Protein AF-A0A967SP25-F1 (afdb_monomer_lite)

Secondary structure (DSSP, 8-state):
---------EEE-TTT--EEETT-SB-TTT--B--HHHHHHTTSSHHHHHHHHHHHHHHHHHHHHHHHHHHHHHHHHHHHHHHHHHHHHHHHHHHHHHHHT-

Sequence (102 aa):
MNGESSKGKRKVCRYCAKQIPVQAFVCHNCGWHQNRFWQHFRFEHFGLIIALAMMGLAYLQFREARKERIAATDALQLARQAEAAALNTAADIEKVYTEVAH

Structure (mmCIF, N/CA/C/O backbone):
data_AF-A0A967SP25-F1
#
_entry.id   AF-A0A967SP25-F1
#
loop_
_atom_site.group_PDB
_atom_site.id
_atom_site.type_symbol
_atom_site.label_atom_id
_atom_site.label_alt_id
_atom_site.label_comp_id
_atom_site.label_asym_id
_atom_site.label_entity_id
_atom_site.label_seq_id
_atom_site.pdbx_PDB_ins_code
_atom_site.Cartn_x
_atom_site.Cartn_y
_atom_site.Cartn_z
_atom_site.occupancy
_atom_site.B_iso_or_equiv
_atom_site.auth_seq_id
_atom_site.auth_comp_id
_atom_site.auth_asym_id
_atom_site.auth_atom_id
_atom_site.pdbx_PDB_model_num
ATOM 1 N N . MET A 1 1 ? -52.232 -9.602 33.989 1.00 37.66 1 MET A N 1
ATOM 2 C CA . MET A 1 1 ? -51.336 -10.774 34.076 1.00 37.66 1 MET A CA 1
ATOM 3 C C . MET A 1 1 ? -50.142 -10.385 34.924 1.00 37.66 1 MET A C 1
ATOM 5 O O . MET A 1 1 ? -49.392 -9.494 34.546 1.00 37.66 1 MET A O 1
ATOM 9 N N . ASN A 1 2 ? -50.076 -10.968 36.119 1.00 44.59 2 ASN A N 1
ATOM 10 C CA . ASN A 1 2 ? -49.085 -10.690 37.150 1.00 44.59 2 ASN A CA 1
ATOM 11 C C . ASN A 1 2 ? -47.745 -11.312 36.737 1.00 44.59 2 ASN A C 1
ATOM 13 O O . ASN A 1 2 ? -47.628 -12.531 36.699 1.00 44.59 2 ASN A O 1
ATOM 17 N N . GLY A 1 3 ? -46.766 -10.478 36.383 1.00 43.03 3 GLY A N 1
ATOM 18 C CA . GLY A 1 3 ? -45.391 -10.903 36.127 1.00 43.03 3 GLY A CA 1
ATOM 19 C C . GLY A 1 3 ? -44.589 -10.816 37.417 1.00 43.03 3 GLY A C 1
ATOM 20 O O . GLY A 1 3 ? -44.284 -9.720 37.888 1.00 43.03 3 GLY A O 1
ATOM 21 N N . GLU A 1 4 ? -44.319 -11.976 37.999 1.00 41.78 4 GLU A N 1
ATOM 22 C CA . GLU A 1 4 ? -43.673 -12.168 39.288 1.00 41.78 4 GLU A CA 1
ATOM 23 C C . GLU A 1 4 ? -42.355 -11.402 39.458 1.00 41.78 4 GLU A C 1
ATOM 25 O O . GLU A 1 4 ? -41.487 -11.313 38.587 1.00 41.78 4 GLU A O 1
ATOM 30 N N . SER A 1 5 ? -42.224 -10.872 40.671 1.00 47.62 5 SER A N 1
ATOM 31 C CA . SER A 1 5 ? -41.048 -10.239 41.244 1.00 47.62 5 SER A CA 1
ATOM 32 C C . SER A 1 5 ? -39.881 -11.228 41.324 1.00 47.62 5 SER A C 1
ATOM 34 O O . SER A 1 5 ? -39.608 -11.823 42.367 1.00 47.62 5 SER A O 1
ATOM 36 N N . SER A 1 6 ? -39.130 -11.385 40.235 1.00 51.06 6 SER A N 1
ATOM 37 C CA . SER A 1 6 ? -37.771 -11.906 40.338 1.00 51.06 6 SER A CA 1
ATOM 38 C C . SER A 1 6 ? -36.962 -10.888 41.147 1.00 51.06 6 SER A C 1
ATOM 40 O O . SER A 1 6 ? -36.718 -9.772 40.671 1.00 51.06 6 SER A O 1
ATOM 42 N N . LYS A 1 7 ? -36.534 -11.255 42.362 1.00 52.78 7 LYS A N 1
ATOM 43 C CA . LYS A 1 7 ? -35.549 -10.531 43.194 1.00 52.78 7 LYS A CA 1
ATOM 44 C C . LYS A 1 7 ? -34.152 -10.538 42.538 1.00 52.78 7 LYS A C 1
ATOM 46 O O . LYS A 1 7 ? -33.141 -10.814 43.173 1.00 52.78 7 LYS A O 1
ATOM 51 N N . GLY A 1 8 ? -34.092 -10.292 41.232 1.00 61.41 8 GLY A N 1
ATOM 52 C CA . GLY A 1 8 ? -32.871 -10.151 40.464 1.00 61.41 8 GLY A CA 1
ATOM 53 C C . GLY A 1 8 ? -32.292 -8.762 40.684 1.00 61.41 8 GLY A C 1
ATOM 54 O O . GLY A 1 8 ? -33.026 -7.772 40.741 1.00 61.41 8 GLY A O 1
ATOM 55 N N . LYS A 1 9 ? -30.964 -8.690 40.801 1.00 78.81 9 LYS A N 1
ATOM 56 C CA . LYS A 1 9 ? -30.217 -7.429 40.842 1.00 78.81 9 LYS A CA 1
ATOM 57 C C . LYS A 1 9 ? -30.755 -6.500 39.739 1.00 78.81 9 LYS A C 1
ATOM 59 O O . LYS A 1 9 ? -30.914 -6.924 38.589 1.00 78.81 9 LYS A O 1
ATOM 64 N N . ARG A 1 10 ? -31.080 -5.255 40.093 1.00 85.50 10 ARG A N 1
ATOM 65 C CA . ARG A 1 10 ? -31.535 -4.218 39.154 1.00 85.50 10 ARG A CA 1
ATOM 66 C C . ARG A 1 10 ? -30.373 -3.283 38.842 1.00 85.50 10 ARG A C 1
ATOM 68 O O . ARG A 1 10 ? -29.565 -2.992 39.719 1.00 85.50 10 ARG A O 1
ATOM 75 N N . LYS A 1 11 ? -30.282 -2.829 37.594 1.00 86.25 11 LYS A N 1
ATOM 76 C CA . LYS A 1 11 ? -29.325 -1.805 37.153 1.00 86.25 11 LYS A CA 1
ATOM 77 C C . LYS A 1 11 ? -30.083 -0.580 36.660 1.00 86.25 11 LYS A C 1
ATOM 79 O O . LYS A 1 11 ? -31.234 -0.682 36.242 1.00 86.25 11 LYS A O 1
ATOM 84 N N . VAL A 1 12 ? -29.435 0.574 36.700 1.00 88.00 12 VAL A N 1
ATOM 85 C CA . VAL A 1 12 ? -29.994 1.821 36.174 1.00 88.00 12 VAL A CA 1
ATOM 86 C C . VAL A 1 12 ? -29.774 1.873 34.660 1.00 88.00 12 VAL A C 1
ATOM 88 O O . VAL A 1 12 ? -28.683 1.576 34.170 1.00 88.00 12 VAL A O 1
ATOM 91 N N . CYS A 1 13 ? -30.818 2.217 33.907 1.00 86.50 13 CYS A N 1
ATOM 92 C CA . CYS A 1 13 ? -30.725 2.482 32.475 1.00 86.50 13 CYS A CA 1
ATOM 93 C C . CYS A 1 13 ? -29.863 3.725 32.215 1.00 86.50 13 CYS A C 1
ATOM 95 O O . CYS A 1 13 ? -30.119 4.779 32.791 1.00 86.50 13 CYS A O 1
ATOM 97 N N . ARG A 1 14 ? -28.899 3.636 31.292 1.00 82.44 14 ARG A N 1
ATOM 98 C CA . ARG A 1 14 ? -27.977 4.742 30.972 1.00 82.44 14 ARG A CA 1
ATOM 99 C C . ARG A 1 14 ? -28.635 5.954 30.307 1.00 82.44 14 ARG A C 1
ATOM 101 O O . ARG A 1 14 ? -28.093 7.042 30.404 1.00 82.44 14 ARG A O 1
ATOM 108 N N . TYR A 1 15 ? -29.767 5.767 29.624 1.00 85.31 15 TYR A N 1
ATOM 109 C CA . TYR A 1 15 ? -30.420 6.837 28.853 1.00 85.31 15 TYR A CA 1
ATOM 110 C C . TYR A 1 15 ? -31.565 7.500 29.617 1.00 85.31 15 TYR A C 1
ATOM 112 O O . TYR A 1 15 ? -31.695 8.713 29.590 1.00 85.31 15 TYR A O 1
ATOM 120 N N . CYS A 1 16 ? -32.410 6.711 30.290 1.00 88.88 16 CYS A N 1
ATOM 121 C CA . CYS A 1 16 ? -33.608 7.228 30.962 1.00 88.88 16 CYS A CA 1
ATOM 122 C C . CYS A 1 16 ? -33.573 7.102 32.490 1.00 88.88 16 CYS A C 1
ATOM 124 O O . CYS A 1 16 ? -34.591 7.342 33.132 1.00 88.88 16 CYS A O 1
ATOM 126 N N . ALA A 1 17 ? -32.450 6.662 33.067 1.00 88.12 17 ALA A N 1
ATOM 127 C CA . ALA A 1 17 ? -32.237 6.4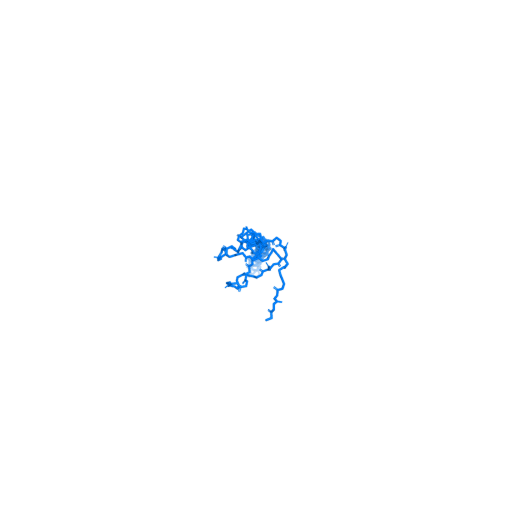97 34.508 1.00 88.12 17 ALA A CA 1
ATOM 128 C C . ALA A 1 17 ? -33.251 5.593 35.250 1.00 88.12 17 ALA A C 1
ATOM 130 O O . ALA A 1 17 ? -33.199 5.469 36.473 1.00 88.12 17 ALA A O 1
ATOM 131 N N . LYS A 1 18 ? -34.151 4.897 34.541 1.00 89.19 18 LYS A N 1
ATOM 132 C CA . LYS A 1 18 ? -35.097 3.955 35.157 1.00 89.19 18 LYS A CA 1
ATOM 133 C C . LYS A 1 18 ? -34.428 2.629 35.510 1.00 89.19 18 LYS A C 1
ATOM 135 O O . LYS A 1 18 ? -33.502 2.181 34.831 1.00 89.19 18 LYS A O 1
ATOM 140 N N . GLN A 1 19 ? -34.925 1.977 36.559 1.00 89.69 19 GLN A N 1
ATOM 141 C CA . GLN A 1 19 ? -34.432 0.668 36.981 1.00 89.69 19 GLN A CA 1
ATOM 142 C C . GLN A 1 19 ? -34.885 -0.425 36.012 1.00 89.69 19 GLN A C 1
ATOM 144 O O . GLN A 1 19 ? -36.072 -0.574 35.730 1.00 89.69 19 GLN A O 1
ATOM 149 N N . ILE A 1 20 ? -33.933 -1.220 35.538 1.00 89.25 20 ILE A N 1
ATOM 150 C CA . ILE A 1 20 ? -34.162 -2.353 34.642 1.00 89.25 20 ILE A CA 1
ATOM 151 C C . ILE A 1 20 ? -33.536 -3.627 35.232 1.00 89.25 20 ILE A C 1
ATOM 153 O O . ILE A 1 20 ? -32.582 -3.540 36.014 1.00 89.25 20 ILE A O 1
ATOM 157 N N . PRO A 1 21 ? -34.031 -4.823 34.868 1.00 87.19 21 PRO A N 1
ATOM 158 C CA . PRO A 1 21 ? -33.383 -6.078 35.246 1.00 87.19 21 PRO A CA 1
ATOM 159 C C . PRO A 1 21 ? -31.925 -6.095 34.765 1.00 87.19 21 PRO A C 1
ATOM 161 O O . PRO A 1 21 ? -31.640 -5.653 33.650 1.00 87.19 21 PRO A O 1
ATOM 164 N N . VAL A 1 22 ? -30.982 -6.623 35.556 1.00 82.75 22 VAL A N 1
ATOM 165 C CA . VAL A 1 22 ? -29.567 -6.716 35.126 1.00 82.75 22 VAL A CA 1
ATOM 166 C C . VAL A 1 22 ? -29.412 -7.505 33.823 1.00 82.75 22 VAL A C 1
ATOM 168 O O . VAL A 1 22 ? -28.593 -7.130 32.983 1.00 82.75 22 VAL A O 1
ATOM 171 N N . GLN A 1 23 ? -30.249 -8.522 33.627 1.00 81.25 23 GLN A N 1
ATOM 172 C CA . GLN A 1 23 ? -30.270 -9.369 32.433 1.00 81.25 23 GLN A CA 1
ATOM 173 C C . GLN A 1 23 ? -30.934 -8.700 31.217 1.00 81.25 23 GLN A C 1
ATOM 175 O O . GLN A 1 23 ? -30.816 -9.197 30.104 1.00 81.25 23 GLN A O 1
ATOM 180 N N . ALA A 1 24 ? -31.609 -7.557 31.393 1.00 80.19 24 ALA A N 1
ATOM 181 C CA . ALA A 1 24 ? -32.227 -6.855 30.277 1.00 80.19 24 ALA A CA 1
ATOM 182 C C . ALA A 1 24 ? -31.152 -6.201 29.389 1.00 80.19 24 ALA A C 1
ATOM 184 O O . ALA A 1 24 ? -30.375 -5.343 29.840 1.00 80.19 24 ALA A O 1
ATOM 185 N N . PHE A 1 25 ? -31.126 -6.608 28.118 1.00 83.19 25 PHE A N 1
ATOM 186 C CA . PHE A 1 25 ? -30.299 -6.008 27.066 1.00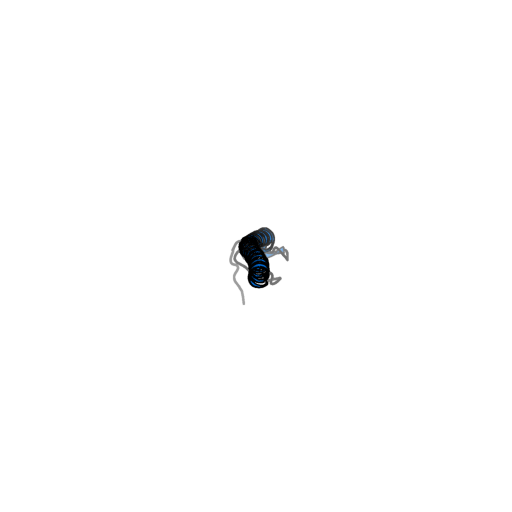 83.19 25 PHE A CA 1
ATOM 187 C C . PHE A 1 25 ? -30.898 -4.701 26.537 1.00 83.19 25 PHE A C 1
ATOM 189 O O . PHE A 1 25 ? -30.159 -3.775 26.201 1.00 83.19 25 PHE A O 1
ATOM 196 N N . VAL A 1 26 ? -32.229 -4.605 26.531 1.00 84.88 26 VAL A N 1
ATOM 197 C CA . VAL A 1 26 ? -33.000 -3.446 26.069 1.00 84.88 26 VAL A CA 1
ATOM 198 C C . VAL A 1 26 ? -33.781 -2.855 27.240 1.00 84.88 26 VAL A C 1
ATOM 200 O O . VAL A 1 26 ? -34.334 -3.580 28.069 1.00 84.88 26 VAL A O 1
ATOM 203 N N . CYS A 1 27 ? -33.815 -1.527 27.340 1.00 88.12 27 CYS A N 1
ATOM 204 C CA . CYS A 1 27 ? -34.647 -0.863 28.336 1.00 88.12 27 CYS A CA 1
ATOM 205 C C . CYS A 1 27 ? -36.123 -0.917 27.919 1.00 88.12 27 CYS A C 1
ATOM 207 O O . CYS A 1 27 ? -36.490 -0.337 26.905 1.00 88.12 27 CYS A O 1
ATOM 209 N N . HIS A 1 28 ? -36.983 -1.525 28.738 1.00 86.56 28 HIS A N 1
ATOM 210 C CA . HIS A 1 28 ? -38.433 -1.589 28.493 1.00 86.56 28 HIS A CA 1
ATOM 211 C C . HIS A 1 28 ? -39.118 -0.213 28.462 1.00 86.56 28 HIS A C 1
ATOM 213 O O . HIS A 1 28 ? -40.211 -0.087 27.931 1.00 86.56 28 HIS A O 1
ATOM 219 N N . ASN A 1 29 ? -38.495 0.817 29.044 1.00 87.88 29 ASN A N 1
ATOM 220 C CA . ASN A 1 29 ? -39.089 2.146 29.121 1.00 87.88 29 ASN A CA 1
ATOM 221 C C . ASN A 1 29 ? -38.734 3.048 27.935 1.00 87.88 29 ASN A C 1
ATOM 223 O O . 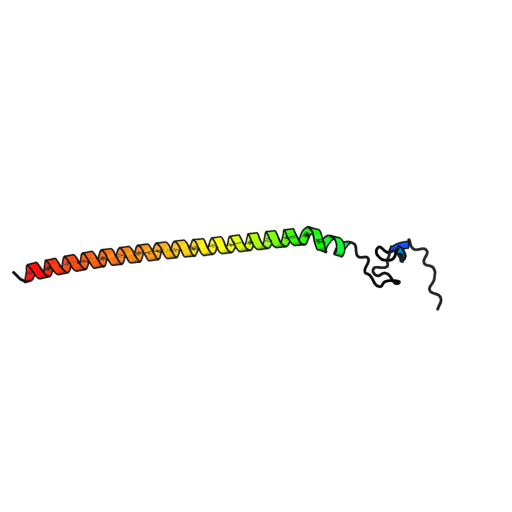ASN A 1 29 ? -39.561 3.839 27.510 1.00 87.88 29 ASN A O 1
ATOM 227 N N . CYS A 1 30 ? -37.494 2.989 27.445 1.00 87.94 30 CYS A N 1
ATOM 228 C CA . CYS A 1 30 ? -37.049 3.861 26.354 1.00 87.94 30 CYS A CA 1
ATOM 229 C C . CYS A 1 30 ? -36.694 3.110 25.066 1.00 87.94 30 CYS A C 1
ATOM 231 O O . CYS A 1 30 ? -36.362 3.751 24.080 1.00 87.94 30 CYS A O 1
ATOM 233 N N . GLY A 1 31 ? -36.702 1.776 25.062 1.00 84.38 31 GLY A N 1
ATOM 234 C CA . GLY A 1 31 ? -36.334 0.963 23.898 1.00 84.38 31 GLY A CA 1
ATOM 235 C C . GLY A 1 31 ? -34.838 0.959 23.563 1.00 84.38 31 GLY A C 1
ATOM 236 O O . GLY A 1 31 ? -34.414 0.235 22.670 1.00 84.38 31 GLY A O 1
ATOM 237 N N . TRP A 1 32 ? -34.005 1.719 24.284 1.00 83.25 32 TRP A N 1
ATOM 238 C CA . TRP A 1 32 ? -32.574 1.811 23.990 1.00 83.25 32 TRP A CA 1
ATOM 239 C C . TRP A 1 32 ? -31.777 0.611 24.511 1.00 83.25 32 TRP A C 1
ATOM 241 O O . TRP A 1 32 ? -31.919 0.184 25.667 1.00 83.25 32 TRP A O 1
ATOM 251 N N . HIS A 1 33 ? -30.868 0.124 23.664 1.00 85.44 33 HIS A N 1
ATOM 252 C CA . HIS A 1 33 ? -29.968 -0.987 23.958 1.00 85.44 33 HIS A CA 1
ATOM 253 C C . HIS A 1 33 ? -28.881 -0.575 24.964 1.00 85.44 33 HIS A C 1
ATOM 255 O O . HIS A 1 33 ? -28.195 0.433 24.799 1.00 85.44 33 HIS A O 1
ATOM 261 N N . GLN A 1 34 ? -28.687 -1.380 26.007 1.00 80.19 34 GLN A N 1
ATOM 262 C CA . GLN A 1 34 ? -27.741 -1.127 27.105 1.00 80.19 34 GLN A CA 1
ATOM 263 C C . GLN A 1 34 ? -26.389 -1.831 26.907 1.00 80.19 34 GLN A C 1
ATOM 265 O O . GLN A 1 34 ? -25.643 -2.026 27.870 1.00 80.19 34 GLN A O 1
ATOM 270 N N . ASN A 1 35 ? -26.076 -2.268 25.681 1.00 76.44 35 ASN A N 1
ATOM 271 C CA . ASN A 1 35 ? -24.876 -3.064 25.424 1.00 76.44 35 ASN A CA 1
ATOM 272 C C . ASN A 1 35 ? -23.618 -2.196 25.536 1.00 76.44 35 ASN A C 1
ATOM 274 O O . ASN A 1 35 ? -23.359 -1.345 24.689 1.00 76.44 35 ASN A O 1
ATOM 278 N N . ARG A 1 36 ? -22.801 -2.453 26.565 1.00 66.44 36 ARG A N 1
ATOM 279 C CA . ARG A 1 36 ? -21.515 -1.767 26.782 1.00 66.44 36 ARG A CA 1
ATOM 280 C C . ARG A 1 36 ? -20.523 -2.026 25.642 1.00 66.44 36 ARG A C 1
ATOM 282 O O . ARG A 1 36 ? -19.763 -1.133 25.292 1.00 66.44 36 ARG A O 1
ATOM 289 N N . PHE A 1 37 ? -20.564 -3.226 25.063 1.00 63.88 37 PHE A N 1
ATOM 290 C CA . PHE A 1 37 ? -19.625 -3.672 24.034 1.00 63.88 37 PHE A CA 1
ATOM 291 C C . PHE A 1 37 ? -19.697 -2.819 22.760 1.00 63.88 37 PHE A C 1
ATOM 293 O O . PHE A 1 37 ? -18.684 -2.316 22.287 1.00 63.88 37 PHE A O 1
ATOM 300 N N . TRP A 1 38 ? -20.911 -2.559 22.270 1.00 61.72 38 TRP A N 1
ATOM 301 C CA . TRP A 1 38 ? -21.135 -1.751 21.067 1.00 61.72 38 TRP A CA 1
ATOM 302 C C . TRP A 1 38 ? -20.776 -0.271 21.244 1.00 61.72 38 TRP A C 1
ATOM 304 O O . TRP A 1 38 ? -20.452 0.396 20.268 1.00 61.72 38 TRP A O 1
ATOM 314 N N . GLN A 1 39 ? -20.806 0.247 22.475 1.00 62.25 39 GLN A N 1
ATOM 315 C CA . GLN A 1 39 ? -20.418 1.631 22.763 1.00 62.25 39 GLN A CA 1
ATOM 316 C C . GLN A 1 39 ? -18.897 1.828 22.738 1.00 62.25 39 GLN A C 1
ATOM 318 O O . GLN A 1 39 ? -18.437 2.834 22.211 1.00 62.25 39 GLN A O 1
ATOM 323 N N . HIS A 1 40 ? -18.124 0.868 23.256 1.00 60.22 40 HIS A N 1
ATOM 324 C CA . HIS A 1 40 ? -16.658 0.955 23.274 1.00 60.22 40 HIS A CA 1
ATOM 325 C C . HIS A 1 40 ? -16.057 0.702 21.883 1.00 60.22 40 HIS A C 1
ATOM 327 O O . HIS A 1 40 ? -15.176 1.432 21.441 1.00 60.22 40 HIS A O 1
ATOM 333 N N . PHE A 1 41 ? -16.617 -0.253 21.131 1.00 60.69 41 PHE A N 1
ATOM 334 C CA . PHE A 1 41 ? -16.169 -0.530 19.763 1.00 60.69 41 PHE A CA 1
ATOM 335 C C . PHE A 1 41 ? -16.456 0.604 18.768 1.00 60.69 41 PHE A C 1
ATOM 337 O O . PHE A 1 41 ? -15.759 0.704 17.763 1.00 60.69 41 PHE A O 1
ATOM 344 N N . ARG A 1 42 ? -17.452 1.469 19.015 1.00 59.44 42 ARG A N 1
ATOM 345 C CA . ARG A 1 42 ? -17.887 2.466 18.021 1.00 59.44 42 ARG A CA 1
ATOM 346 C C . ARG A 1 42 ? -16.942 3.651 17.822 1.00 59.44 42 ARG A C 1
ATOM 348 O O . ARG A 1 42 ? -17.056 4.288 16.781 1.00 59.44 42 ARG A O 1
ATOM 355 N N . PHE A 1 43 ? -16.080 3.985 18.785 1.00 58.34 43 PHE A N 1
ATOM 356 C CA . PHE A 1 43 ? -15.343 5.258 18.744 1.00 58.34 43 PHE A CA 1
ATOM 357 C C . PHE A 1 43 ? -13.821 5.132 18.860 1.00 58.34 43 PHE A C 1
ATOM 359 O O . PHE A 1 43 ? -13.127 5.811 18.112 1.00 58.34 43 PHE A O 1
ATOM 366 N N . GLU A 1 44 ? -13.274 4.269 19.721 1.00 63.72 44 GLU A N 1
ATOM 367 C CA . GLU A 1 44 ? -11.820 4.296 19.977 1.00 63.72 44 GLU A CA 1
ATOM 368 C C . GLU A 1 44 ? -10.986 3.497 18.968 1.00 63.72 44 GLU A C 1
ATOM 370 O O . GLU A 1 44 ? -9.863 3.885 18.658 1.00 63.72 44 GLU A O 1
ATOM 375 N N . HIS A 1 45 ? -11.516 2.409 18.405 1.00 67.75 45 HIS A N 1
ATOM 376 C CA . HIS A 1 45 ? -10.705 1.503 17.576 1.00 67.75 45 HIS A CA 1
ATOM 377 C C . HIS A 1 45 ? -10.951 1.621 16.071 1.00 67.75 45 HIS A C 1
ATOM 379 O O . HIS A 1 45 ? -10.114 1.186 15.283 1.00 67.75 45 HIS A O 1
ATOM 385 N N . PHE A 1 46 ? -12.047 2.255 15.647 1.00 75.31 46 PHE A N 1
ATOM 386 C CA . PHE A 1 46 ? -12.353 2.417 14.222 1.00 75.31 46 PHE A CA 1
ATOM 387 C C . PHE A 1 46 ? -11.312 3.277 13.496 1.00 75.31 46 PHE A C 1
ATOM 389 O O . PHE A 1 46 ? -10.875 2.915 12.407 1.00 75.31 46 PHE A O 1
ATOM 396 N N . GLY A 1 47 ? -10.862 4.374 14.116 1.00 79.06 47 GLY A N 1
ATOM 397 C CA . GLY A 1 47 ? -9.842 5.245 13.526 1.00 79.06 47 GLY A CA 1
ATOM 398 C C . GLY A 1 47 ? -8.504 4.533 13.318 1.00 79.06 47 GLY A C 1
ATOM 399 O O . GLY A 1 47 ? -7.886 4.670 12.267 1.00 79.06 47 GLY A O 1
ATOM 400 N N . LEU A 1 48 ? -8.095 3.707 14.284 1.00 83.38 48 LEU A N 1
ATOM 401 C CA . LEU A 1 48 ? -6.839 2.959 14.215 1.00 83.38 48 LEU A CA 1
ATOM 402 C C . LEU A 1 48 ? -6.881 1.868 13.134 1.00 83.38 48 LEU A C 1
ATOM 404 O O . LEU A 1 48 ? -5.914 1.699 12.395 1.00 83.38 48 LEU A O 1
ATOM 408 N N . ILE A 1 49 ? -8.015 1.176 12.985 1.00 85.69 49 ILE A N 1
ATOM 409 C CA . ILE A 1 49 ? -8.213 0.179 11.920 1.00 85.69 49 ILE A CA 1
ATOM 410 C C . ILE A 1 49 ? -8.152 0.840 10.538 1.00 85.69 49 ILE A C 1
ATOM 412 O O . ILE A 1 49 ? -7.471 0.334 9.646 1.00 85.69 49 ILE A O 1
ATOM 416 N N . ILE A 1 50 ? -8.817 1.987 10.366 1.00 88.19 50 ILE A N 1
ATOM 417 C CA . ILE A 1 50 ? -8.792 2.739 9.104 1.00 88.19 50 ILE A CA 1
ATOM 418 C C . ILE A 1 50 ? -7.366 3.202 8.786 1.00 88.19 50 ILE A C 1
ATOM 420 O O . ILE A 1 50 ? -6.910 3.027 7.659 1.00 88.19 50 ILE A O 1
ATOM 424 N N . ALA A 1 51 ? -6.635 3.729 9.772 1.00 89.00 51 ALA A N 1
ATOM 425 C CA . ALA A 1 51 ? -5.255 4.170 9.583 1.00 89.00 51 ALA A CA 1
ATOM 426 C C . ALA A 1 51 ? -4.332 3.020 9.142 1.00 89.00 51 ALA A C 1
ATOM 428 O O . ALA A 1 51 ? -3.566 3.177 8.190 1.00 89.00 51 ALA A O 1
ATOM 429 N N . LEU A 1 52 ? -4.443 1.844 9.772 1.00 91.50 52 LEU A N 1
ATOM 430 C CA . LEU A 1 52 ? -3.680 0.656 9.375 1.00 91.50 52 LEU A CA 1
ATOM 431 C C . LEU A 1 52 ? -4.035 0.188 7.959 1.00 91.50 52 LEU A C 1
ATOM 433 O O . LEU A 1 52 ? -3.139 -0.141 7.180 1.00 91.50 52 LEU A O 1
ATOM 437 N N . ALA A 1 53 ? -5.321 0.202 7.602 1.00 93.19 53 ALA A N 1
ATOM 438 C CA . ALA A 1 53 ? -5.770 -0.156 6.261 1.00 93.19 53 ALA A CA 1
ATOM 439 C C . ALA A 1 53 ? -5.215 0.809 5.199 1.00 93.19 53 ALA A C 1
ATOM 441 O O . ALA A 1 53 ? -4.679 0.363 4.183 1.00 93.19 53 ALA A O 1
ATOM 442 N N . MET A 1 54 ? -5.270 2.123 5.449 1.00 94.50 54 MET A N 1
ATOM 443 C CA . MET A 1 54 ? -4.706 3.119 4.533 1.00 94.50 54 MET A CA 1
ATOM 444 C C . MET A 1 54 ? -3.190 2.979 4.395 1.00 94.50 54 MET A C 1
ATOM 446 O O . MET A 1 54 ? -2.670 3.080 3.286 1.00 94.50 54 MET A O 1
ATOM 450 N N . MET A 1 55 ? -2.479 2.692 5.487 1.00 95.00 55 MET A N 1
ATOM 451 C CA . MET A 1 55 ? -1.031 2.481 5.442 1.00 95.00 55 MET A CA 1
ATOM 452 C C . MET A 1 55 ? -0.661 1.237 4.620 1.00 95.00 55 MET A C 1
ATOM 454 O O . MET A 1 55 ? 0.287 1.275 3.835 1.00 95.00 55 MET A O 1
ATOM 458 N N . GLY A 1 56 ? -1.444 0.159 4.733 1.00 94.62 56 GLY A N 1
ATOM 459 C CA . GLY A 1 56 ? -1.292 -1.034 3.898 1.00 94.62 56 GLY A CA 1
ATOM 460 C C . GLY A 1 56 ? -1.521 -0.752 2.410 1.00 94.62 56 GLY A C 1
ATOM 461 O O . GLY A 1 56 ? -0.711 -1.155 1.575 1.00 94.62 56 GLY A O 1
ATOM 462 N N . LEU A 1 57 ? -2.579 -0.008 2.075 1.00 95.12 57 LEU A N 1
ATOM 463 C CA . LEU A 1 57 ? -2.864 0.396 0.693 1.00 95.12 57 LEU A CA 1
ATOM 464 C C . LEU A 1 57 ? -1.759 1.288 0.115 1.00 95.12 57 LEU A C 1
ATOM 466 O O . LEU A 1 57 ? -1.302 1.045 -1.001 1.00 95.12 57 LEU A O 1
ATOM 470 N N . ALA A 1 58 ? -1.277 2.265 0.884 1.00 94.19 58 ALA A N 1
ATOM 471 C CA . ALA A 1 58 ? -0.181 3.137 0.469 1.00 94.19 58 ALA A CA 1
ATOM 472 C C . ALA A 1 58 ? 1.106 2.343 0.188 1.00 94.19 58 ALA A C 1
ATOM 474 O O . ALA A 1 58 ? 1.818 2.622 -0.777 1.00 94.19 58 ALA A O 1
ATOM 475 N N . TYR A 1 59 ? 1.390 1.311 0.987 1.00 95.12 59 TYR A N 1
ATOM 476 C CA . TYR A 1 59 ? 2.534 0.432 0.751 1.00 95.12 59 TYR A CA 1
ATOM 477 C C . TYR A 1 59 ? 2.401 -0.376 -0.550 1.00 95.12 59 TYR A C 1
ATOM 479 O O . TYR A 1 59 ? 3.379 -0.512 -1.291 1.00 95.12 59 TYR A O 1
ATOM 487 N N . LEU A 1 60 ? 1.206 -0.888 -0.859 1.00 93.25 60 LEU A N 1
ATOM 488 C CA . LEU A 1 60 ? 0.952 -1.589 -2.123 1.00 93.25 60 LEU A CA 1
ATOM 489 C C . LEU A 1 60 ? 1.136 -0.655 -3.325 1.00 93.25 60 LEU A C 1
ATOM 491 O O . LEU A 1 60 ? 1.898 -0.988 -4.234 1.00 93.25 60 LEU A O 1
ATOM 495 N N . GLN A 1 61 ? 0.554 0.546 -3.267 1.00 92.50 61 GLN A N 1
ATOM 496 C CA . GLN A 1 61 ? 0.724 1.573 -4.301 1.00 92.50 61 GLN A CA 1
ATOM 497 C C . GLN A 1 61 ? 2.194 1.951 -4.495 1.00 92.50 61 GLN A C 1
ATOM 499 O O . GLN A 1 61 ? 2.667 2.067 -5.623 1.00 92.50 61 GLN A O 1
ATOM 504 N N . PHE A 1 62 ? 2.956 2.091 -3.408 1.00 92.56 62 PHE A N 1
ATOM 505 C CA . PHE A 1 62 ? 4.383 2.390 -3.497 1.00 92.56 62 PHE A CA 1
ATOM 506 C C . PHE A 1 62 ? 5.168 1.272 -4.197 1.00 92.56 62 PHE A C 1
ATOM 508 O O . PHE A 1 62 ? 6.068 1.546 -4.995 1.00 92.56 62 PHE A O 1
ATOM 515 N N . ARG A 1 63 ? 4.836 0.001 -3.932 1.00 92.88 63 ARG A N 1
ATOM 516 C CA . ARG A 1 63 ? 5.476 -1.137 -4.611 1.00 92.88 63 ARG A CA 1
ATOM 517 C C . ARG A 1 63 ? 5.158 -1.168 -6.101 1.00 92.88 63 ARG A C 1
ATOM 519 O O . ARG A 1 63 ? 6.066 -1.438 -6.885 1.00 92.88 63 ARG A O 1
ATOM 526 N N . GLU A 1 64 ? 3.913 -0.913 -6.480 1.00 91.94 64 GLU A N 1
ATOM 527 C CA . GLU A 1 64 ? 3.493 -0.854 -7.884 1.00 91.94 64 GLU A CA 1
ATOM 528 C C . GLU A 1 64 ? 4.166 0.308 -8.611 1.00 91.94 64 GLU A C 1
ATOM 530 O O . GLU A 1 64 ? 4.873 0.078 -9.591 1.00 91.94 64 GLU A O 1
ATOM 535 N N . ALA A 1 65 ? 4.106 1.515 -8.047 1.00 88.81 65 ALA A N 1
ATOM 536 C CA . ALA A 1 65 ? 4.765 2.692 -8.606 1.00 88.81 65 ALA A CA 1
ATOM 537 C C . ALA A 1 65 ? 6.279 2.488 -8.784 1.00 88.81 65 ALA A C 1
ATOM 539 O O . ALA A 1 65 ? 6.878 2.965 -9.750 1.00 88.81 65 ALA A O 1
ATOM 540 N N . ARG A 1 66 ? 6.932 1.758 -7.870 1.00 90.88 66 ARG A N 1
ATOM 541 C CA . ARG A 1 66 ? 8.360 1.445 -8.000 1.00 90.88 66 ARG A CA 1
ATOM 542 C C . ARG A 1 66 ? 8.639 0.488 -9.159 1.00 90.88 66 ARG A C 1
ATOM 544 O O . ARG A 1 66 ? 9.626 0.691 -9.860 1.00 90.88 66 ARG A O 1
ATOM 551 N N . LYS A 1 67 ? 7.791 -0.524 -9.372 1.00 90.44 67 LYS A N 1
ATOM 552 C CA . LYS A 1 67 ? 7.909 -1.435 -10.524 1.00 90.44 67 LYS A CA 1
ATOM 553 C C . LYS A 1 67 ? 7.707 -0.687 -11.838 1.00 90.44 67 LYS A C 1
ATOM 555 O O . LYS A 1 67 ? 8.51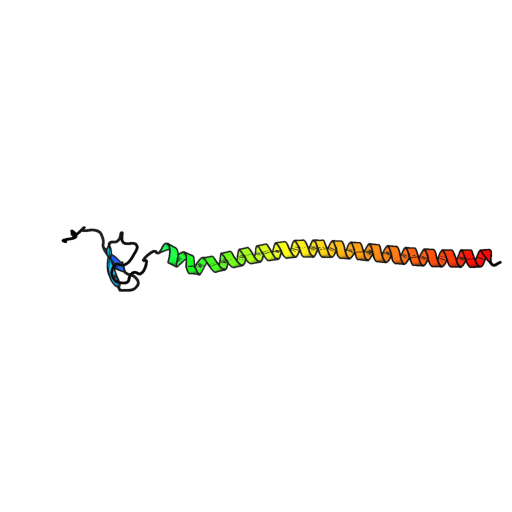2 -0.849 -12.747 1.00 90.44 67 LYS A O 1
ATOM 560 N N . GLU A 1 68 ? 6.686 0.162 -11.906 1.00 88.75 68 GLU A N 1
ATOM 561 C CA . GLU A 1 68 ? 6.407 0.973 -13.094 1.00 88.75 68 GLU A CA 1
ATOM 562 C C . GLU A 1 68 ? 7.547 1.942 -13.406 1.00 88.75 68 GLU A C 1
ATOM 564 O O . GLU A 1 68 ? 7.946 2.060 -14.560 1.00 88.75 68 GLU A O 1
ATOM 569 N N . ARG A 1 69 ? 8.139 2.580 -12.386 1.00 87.31 69 ARG A N 1
ATOM 570 C CA . ARG A 1 69 ? 9.319 3.433 -12.587 1.00 87.31 69 ARG A CA 1
ATOM 571 C C . ARG A 1 69 ? 10.498 2.673 -13.182 1.00 87.31 69 ARG A C 1
ATOM 573 O O . ARG A 1 69 ? 11.128 3.207 -14.083 1.00 87.31 69 ARG A O 1
ATOM 580 N N . ILE A 1 70 ? 10.789 1.466 -12.694 1.00 89.00 70 ILE A N 1
ATOM 581 C CA . ILE A 1 70 ? 11.895 0.649 -13.221 1.00 89.00 70 ILE A CA 1
ATOM 582 C C . ILE A 1 70 ? 11.615 0.263 -14.679 1.00 89.00 70 ILE A C 1
ATOM 584 O O . ILE A 1 70 ? 12.459 0.470 -15.545 1.00 89.00 70 ILE A O 1
ATOM 588 N N . ALA A 1 71 ? 10.399 -0.199 -14.977 1.00 90.06 71 ALA A N 1
ATOM 589 C CA . ALA A 1 71 ? 10.012 -0.533 -16.346 1.00 90.06 71 ALA A CA 1
ATOM 590 C C . ALA A 1 71 ? 10.110 0.683 -17.285 1.00 90.06 71 ALA A C 1
ATOM 592 O O . ALA A 1 71 ? 10.600 0.570 -18.407 1.00 90.06 71 ALA A O 1
ATOM 593 N N . ALA A 1 72 ? 9.696 1.864 -16.816 1.00 87.31 72 ALA A N 1
ATOM 594 C CA . ALA A 1 72 ? 9.816 3.101 -17.574 1.00 87.31 72 ALA A CA 1
ATOM 595 C C . ALA A 1 72 ? 11.282 3.498 -17.804 1.00 87.31 72 ALA A C 1
ATOM 597 O O . ALA A 1 72 ? 11.617 3.937 -18.903 1.00 87.31 72 ALA A O 1
ATOM 598 N N . THR A 1 73 ? 12.164 3.332 -16.810 1.00 90.88 73 THR A N 1
ATOM 599 C CA . THR A 1 73 ? 13.598 3.615 -16.983 1.00 90.88 73 THR A CA 1
ATOM 600 C C . THR A 1 73 ? 14.258 2.654 -17.962 1.00 90.88 73 THR A C 1
ATOM 602 O O . THR A 1 73 ? 15.043 3.106 -18.795 1.00 90.88 73 THR A O 1
ATOM 605 N N . ASP A 1 74 ? 13.901 1.371 -17.917 1.00 90.75 74 ASP A N 1
ATOM 606 C CA . ASP A 1 74 ? 14.436 0.356 -18.827 1.00 90.75 74 ASP A CA 1
ATOM 607 C C . ASP A 1 74 ? 13.986 0.632 -20.269 1.00 90.75 74 ASP A C 1
ATOM 609 O O . ASP A 1 74 ? 14.800 0.630 -21.194 1.00 90.75 74 ASP A O 1
ATOM 613 N N . ALA A 1 75 ? 12.708 0.976 -20.464 1.00 88.31 75 ALA A N 1
ATOM 614 C CA . ALA A 1 75 ? 12.183 1.374 -21.768 1.00 88.31 75 ALA A CA 1
ATOM 615 C C . ALA A 1 75 ? 12.879 2.633 -22.315 1.00 88.31 75 ALA A C 1
ATOM 617 O O . ALA A 1 75 ? 13.217 2.693 -23.497 1.00 88.31 75 ALA A O 1
ATOM 618 N N . LEU A 1 76 ? 13.146 3.623 -21.456 1.00 90.50 76 LEU A N 1
ATOM 619 C CA . LEU A 1 76 ? 13.872 4.837 -21.838 1.00 90.50 76 LEU A CA 1
ATOM 620 C C . LEU A 1 76 ? 15.320 4.540 -22.247 1.00 90.50 76 LEU A C 1
ATOM 622 O O . LEU A 1 76 ? 15.825 5.133 -23.201 1.00 90.50 76 LEU A O 1
ATOM 626 N N . GLN A 1 77 ? 15.994 3.634 -21.537 1.00 91.62 77 GLN A N 1
ATOM 627 C CA . GLN A 1 77 ? 17.353 3.219 -21.882 1.00 91.62 77 GLN A CA 1
ATOM 628 C C . GLN A 1 77 ? 17.393 2.475 -23.216 1.00 91.62 77 GLN A C 1
ATOM 630 O O . GLN A 1 77 ? 18.238 2.792 -24.052 1.00 91.62 77 GLN A O 1
ATOM 635 N N . LEU A 1 78 ? 16.456 1.553 -23.445 1.00 92.06 78 LEU A N 1
ATOM 636 C CA . LEU A 1 78 ? 16.326 0.848 -24.721 1.00 92.06 78 LEU A CA 1
ATOM 637 C C . LEU A 1 78 ? 16.062 1.816 -25.877 1.00 92.06 78 LEU A C 1
ATOM 639 O O . LEU A 1 78 ? 16.717 1.721 -26.912 1.00 92.06 78 LEU A O 1
ATOM 643 N N . ALA A 1 79 ? 15.164 2.787 -25.690 1.00 90.12 79 ALA A N 1
ATOM 644 C CA . ALA A 1 79 ? 14.887 3.805 -26.700 1.00 90.12 79 ALA A CA 1
ATOM 645 C C . ALA A 1 79 ? 16.140 4.628 -27.044 1.00 90.12 79 ALA A C 1
ATOM 647 O O . ALA A 1 79 ? 16.453 4.803 -28.219 1.00 90.12 79 ALA A O 1
ATOM 648 N N . ARG A 1 80 ? 16.913 5.059 -26.036 1.00 91.62 80 ARG A N 1
ATOM 649 C CA . ARG A 1 80 ? 18.175 5.788 -26.259 1.00 91.62 80 ARG A CA 1
ATOM 650 C C . ARG A 1 80 ? 19.235 4.947 -26.964 1.00 91.62 80 ARG A C 1
ATOM 652 O O . ARG A 1 80 ? 19.978 5.471 -27.786 1.00 91.62 80 ARG A O 1
ATOM 659 N N . GLN A 1 81 ? 19.328 3.659 -26.642 1.00 91.81 81 GLN A N 1
ATOM 660 C CA . GLN A 1 81 ? 20.255 2.753 -27.321 1.00 91.81 81 GLN A CA 1
ATOM 661 C C . GLN A 1 81 ? 19.861 2.546 -28.784 1.00 91.81 81 GLN A C 1
ATOM 663 O O . GLN A 1 81 ? 20.728 2.582 -29.654 1.00 91.81 81 GLN A O 1
ATOM 668 N N . ALA A 1 82 ? 18.566 2.380 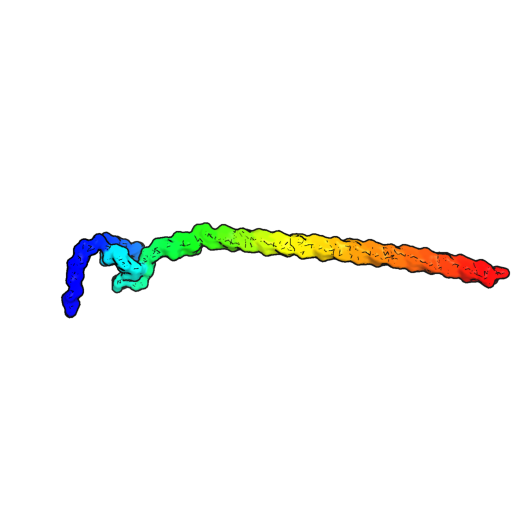-29.061 1.00 89.38 82 ALA A N 1
ATOM 669 C CA . ALA A 1 82 ? 18.055 2.268 -30.422 1.00 89.38 82 ALA A CA 1
ATOM 670 C C . ALA A 1 82 ? 18.306 3.551 -31.230 1.00 89.38 82 ALA A C 1
ATOM 672 O O . ALA A 1 82 ? 18.733 3.472 -32.378 1.00 89.38 82 ALA A O 1
ATOM 673 N N . GLU A 1 83 ? 18.113 4.724 -30.623 1.00 91.75 83 GLU A N 1
ATOM 674 C CA . GLU A 1 83 ? 18.411 6.016 -31.248 1.00 91.75 83 GLU A CA 1
ATOM 675 C C . GLU A 1 83 ? 19.909 6.167 -31.556 1.00 91.75 83 GLU A C 1
ATOM 677 O O . GLU A 1 83 ? 20.279 6.509 -32.678 1.00 91.75 83 GLU A O 1
ATOM 682 N N . ALA A 1 84 ? 20.787 5.827 -30.607 1.00 90.44 84 ALA A N 1
ATOM 683 C CA . ALA A 1 84 ? 22.232 5.853 -30.828 1.00 90.44 84 ALA A CA 1
ATOM 684 C C . ALA A 1 84 ? 22.673 4.878 -31.935 1.00 90.44 84 ALA A C 1
ATOM 686 O O . ALA A 1 84 ? 23.507 5.225 -32.771 1.00 90.44 84 ALA A O 1
ATOM 687 N N . ALA A 1 85 ? 22.098 3.672 -31.974 1.00 89.81 85 ALA A N 1
ATOM 688 C CA . ALA A 1 85 ? 22.364 2.705 -33.033 1.00 89.81 85 ALA A CA 1
ATOM 689 C C . ALA A 1 85 ? 21.879 3.217 -34.397 1.00 89.81 85 ALA A C 1
ATOM 691 O O . ALA A 1 85 ? 22.621 3.129 -35.372 1.00 89.81 85 ALA A O 1
ATOM 692 N N . ALA A 1 86 ? 20.685 3.813 -34.461 1.00 88.88 86 ALA A N 1
ATOM 693 C CA . ALA A 1 86 ? 20.148 4.401 -35.685 1.00 88.88 86 ALA A CA 1
ATOM 694 C C . ALA A 1 86 ? 21.055 5.523 -36.220 1.00 88.88 86 ALA A C 1
ATOM 696 O O . ALA A 1 86 ? 21.395 5.522 -37.403 1.00 88.88 86 ALA A O 1
ATOM 697 N N . LEU A 1 87 ? 21.523 6.424 -35.352 1.00 90.62 87 LEU A N 1
ATOM 698 C CA . LEU A 1 87 ? 22.449 7.496 -35.734 1.00 90.62 87 LEU A CA 1
ATOM 699 C C . LEU A 1 87 ? 23.785 6.955 -36.258 1.00 90.62 87 LEU A C 1
ATOM 701 O O . LEU A 1 87 ? 24.270 7.427 -37.285 1.00 90.62 87 LEU A O 1
ATOM 705 N N . ASN A 1 88 ? 24.351 5.937 -35.606 1.00 88.94 88 ASN A N 1
ATOM 706 C CA . ASN A 1 88 ? 25.584 5.303 -36.077 1.00 88.94 88 ASN A CA 1
ATOM 707 C C . ASN A 1 88 ? 25.383 4.631 -37.442 1.00 88.94 88 ASN A C 1
ATOM 709 O O . ASN A 1 88 ? 26.188 4.840 -38.343 1.00 88.94 88 ASN A O 1
ATOM 713 N N . THR A 1 89 ? 24.277 3.903 -37.635 1.00 86.69 89 THR A N 1
ATOM 714 C CA . THR A 1 89 ? 23.975 3.295 -38.941 1.00 86.69 89 THR A CA 1
ATOM 715 C C . THR A 1 89 ? 23.770 4.336 -40.038 1.00 86.69 89 THR A C 1
ATOM 717 O O . THR A 1 89 ? 24.231 4.126 -41.154 1.00 86.69 89 THR A O 1
ATOM 720 N N . ALA A 1 90 ? 23.141 5.477 -39.739 1.00 83.56 90 ALA A N 1
ATOM 721 C CA . ALA A 1 90 ? 22.998 6.568 -40.698 1.00 83.56 90 ALA A CA 1
ATOM 722 C C . ALA A 1 90 ? 24.364 7.146 -41.106 1.00 83.56 90 ALA A C 1
ATOM 724 O O . ALA A 1 90 ? 24.617 7.329 -42.295 1.00 83.56 90 ALA A O 1
ATOM 725 N N . ALA A 1 91 ? 25.261 7.358 -40.138 1.00 83.94 91 ALA A N 1
ATOM 726 C CA . ALA A 1 91 ? 26.616 7.842 -40.399 1.00 83.94 91 ALA A CA 1
ATOM 727 C C . ALA A 1 91 ? 27.466 6.831 -41.192 1.00 83.94 91 ALA A C 1
ATOM 729 O O . ALA A 1 91 ? 28.250 7.224 -42.056 1.00 83.94 91 ALA A O 1
ATOM 730 N N . ASP A 1 92 ? 27.312 5.532 -40.927 1.00 84.12 92 ASP A N 1
ATOM 731 C CA . ASP A 1 92 ? 28.014 4.481 -41.670 1.00 84.12 92 ASP A CA 1
ATOM 732 C C . ASP A 1 92 ? 27.484 4.355 -43.106 1.00 84.12 92 ASP A C 1
ATOM 734 O O . ASP A 1 92 ? 28.274 4.213 -44.039 1.00 84.12 92 ASP A O 1
ATOM 738 N N . ILE A 1 93 ? 26.168 4.484 -43.315 1.00 83.62 93 ILE A N 1
ATOM 739 C CA . ILE A 1 93 ? 25.570 4.516 -44.659 1.00 83.62 93 ILE A CA 1
ATOM 740 C C . ILE A 1 93 ? 26.092 5.719 -45.452 1.00 83.62 93 ILE A C 1
ATOM 742 O O . ILE A 1 93 ? 26.456 5.561 -46.6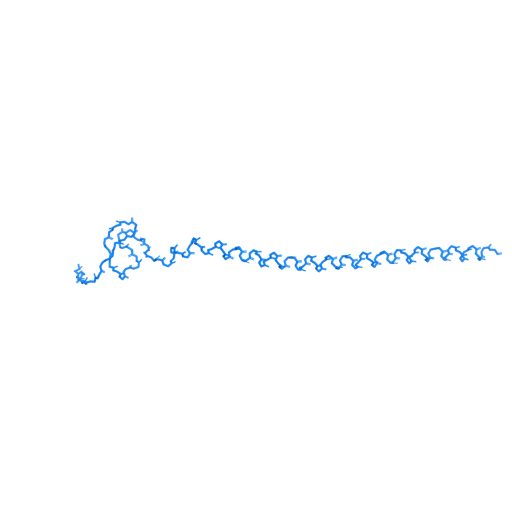16 1.00 83.62 93 ILE A O 1
ATOM 746 N N . GLU A 1 94 ? 26.159 6.903 -44.840 1.00 83.31 94 GLU A N 1
ATOM 747 C CA . GLU A 1 94 ? 26.665 8.112 -45.500 1.00 83.31 94 GLU A CA 1
ATOM 748 C C . GLU A 1 94 ? 28.115 7.932 -45.974 1.00 83.31 94 GLU A C 1
ATOM 750 O O . GLU A 1 94 ? 28.424 8.215 -47.133 1.00 83.31 94 GLU A O 1
ATOM 755 N N . LYS A 1 95 ? 28.983 7.358 -45.131 1.00 81.25 95 LYS A N 1
ATOM 756 C CA . LYS A 1 95 ? 30.373 7.046 -45.502 1.00 81.25 95 LYS A CA 1
ATOM 757 C C . LYS A 1 95 ? 30.460 6.074 -46.676 1.00 81.25 95 LYS A C 1
ATOM 759 O O . LYS A 1 95 ? 31.183 6.346 -47.633 1.00 81.25 95 LYS A O 1
ATOM 764 N N . VAL A 1 96 ? 29.690 4.985 -46.642 1.00 82.94 96 VAL A N 1
ATOM 765 C CA . VAL A 1 96 ? 29.662 4.003 -47.740 1.00 82.94 96 VAL A CA 1
ATOM 766 C C . VAL A 1 96 ? 29.194 4.654 -49.045 1.00 82.94 96 VAL A C 1
ATOM 768 O O . VAL A 1 96 ? 29.788 4.418 -50.094 1.00 82.94 96 VAL A O 1
ATOM 771 N N . TYR A 1 97 ? 28.181 5.523 -48.999 1.00 78.00 97 TYR A N 1
ATOM 772 C CA . TYR A 1 97 ? 27.733 6.265 -50.182 1.00 78.00 97 TYR A CA 1
ATOM 773 C C . TYR A 1 97 ? 28.821 7.185 -50.747 1.00 78.00 97 TYR A C 1
ATOM 775 O O . TYR A 1 97 ? 28.967 7.268 -51.966 1.00 78.00 97 TYR A O 1
ATOM 783 N N . THR A 1 98 ? 29.600 7.852 -49.891 1.00 80.25 98 THR A N 1
ATOM 784 C CA . THR A 1 98 ? 30.704 8.714 -50.347 1.00 80.25 98 THR A CA 1
ATOM 785 C C . THR A 1 98 ? 31.888 7.940 -50.926 1.00 80.25 98 THR A C 1
ATOM 787 O O . THR A 1 98 ? 32.533 8.439 -51.843 1.00 80.25 98 THR A O 1
ATOM 790 N N . GLU A 1 99 ? 32.156 6.721 -50.449 1.00 73.44 99 GLU A N 1
ATOM 791 C CA . GLU A 1 99 ? 33.211 5.856 -50.996 1.00 73.44 99 GLU A CA 1
ATOM 792 C C . GLU A 1 99 ? 32.821 5.229 -52.340 1.00 73.44 99 GLU A C 1
ATOM 794 O O . GLU A 1 99 ? 33.673 5.072 -53.205 1.00 73.44 99 GLU A O 1
ATOM 799 N N . VAL A 1 100 ? 31.542 4.897 -52.542 1.00 75.50 100 VAL A N 1
ATOM 800 C CA . VAL A 1 100 ? 31.037 4.317 -53.803 1.00 75.50 100 VAL A CA 1
ATOM 801 C C . VAL A 1 100 ? 30.845 5.375 -54.902 1.00 75.50 100 VAL A C 1
ATOM 803 O O . VAL A 1 100 ? 30.807 5.039 -56.084 1.00 75.50 100 VAL A O 1
ATOM 806 N N . ALA A 1 101 ? 30.703 6.653 -54.536 1.00 63.94 101 ALA A N 1
ATOM 807 C CA . ALA A 1 101 ? 30.542 7.758 -55.485 1.00 63.94 101 ALA A CA 1
ATOM 808 C C . ALA A 1 101 ? 31.863 8.241 -56.128 1.00 63.94 101 ALA A C 1
ATOM 810 O O . ALA A 1 101 ? 31.814 9.079 -57.033 1.00 63.94 101 ALA A O 1
ATOM 811 N N . HIS A 1 102 ? 33.011 7.732 -55.670 1.00 50.03 102 HIS A N 1
ATOM 812 C CA . HIS A 1 102 ? 34.349 8.000 -56.205 1.00 50.03 102 HIS A CA 1
ATOM 813 C C . HIS A 1 102 ? 34.889 6.815 -57.009 1.00 50.03 102 HIS A C 1
ATOM 815 O O . HIS A 1 102 ? 35.618 7.089 -57.991 1.00 50.03 102 HIS A O 1
#

Foldseek 3Di:
DDDDDPPADWDADPPPRDTDHPPDQADPVPRDGPDPVCVVVPPDCPVVVVVVVVVVVVVVVVVVVVVVVVVVVVVVVVVVVVVVVVVVVVVVVVVVVVVVVD

Radius of gyration: 38.64 Å; chains: 1; bounding box: 86×21×99 Å

pLDDT: mean 81.07, std 13.77, range [37.66, 95.12]